Protein AF-A0A528B1M2-F1 (afdb_monomer_lite)

Radius of gyration: 30.3 Å; chains: 1; bounding box: 74×36×79 Å

Secondary structure (DSSP, 8-state):
--EEEEEEEEPPSSS----EEEEEEEE-HHHHHHHHHHHHHHHHHHHHHHHHHHHHHHHHHHHHHHHHHTTT--SSHHHHHHHHHHHHHHHHHHHHHHHHHHHHTS-PPP------HHHHHHHHHHHHHHH-TTS---------

Foldseek 3Di:
DDKDKDKDWDDDPPPDPDIDIDIDIDDCVVVVVVVVLLVVLVVLLVVLVVLLVVLVVQLVVLVCCCVVCLVVDPPPSVVSVVVSVVSNVVSVVVNVVSVVSSCSSDPPDDDDDDDDVLVVVVVVVVVVCVVCVPDDDDDDDDDD

Structure (mmCIF, N/CA/C/O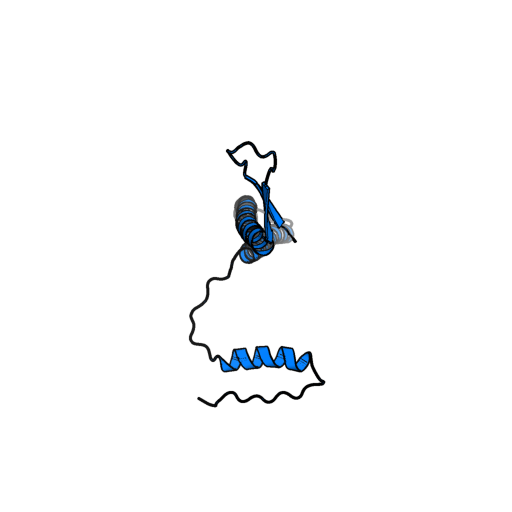 backbone):
data_AF-A0A528B1M2-F1
#
_entry.id   AF-A0A528B1M2-F1
#
loop_
_atom_site.group_PDB
_atom_site.id
_atom_site.type_symbol
_atom_site.label_atom_id
_atom_site.label_alt_id
_atom_site.label_comp_id
_atom_site.label_asym_id
_atom_site.label_entity_id
_atom_site.label_seq_id
_atom_site.pdbx_PDB_ins_code
_atom_site.Cartn_x
_atom_site.Cartn_y
_atom_site.Cartn_z
_atom_site.occupancy
_atom_site.B_iso_or_equiv
_atom_site.auth_seq_id
_atom_site.auth_comp_id
_atom_site.auth_asym_id
_atom_site.auth_atom_id
_atom_site.pdbx_PDB_model_num
ATOM 1 N N . ARG A 1 1 ? 14.952 9.665 -25.395 1.00 84.19 1 ARG A N 1
ATOM 2 C CA . ARG A 1 1 ? 15.654 8.500 -25.968 1.00 84.19 1 ARG A CA 1
ATOM 3 C C . ARG A 1 1 ? 17.057 8.483 -25.408 1.00 84.19 1 ARG A C 1
ATOM 5 O O . ARG A 1 1 ? 17.608 9.563 -25.212 1.00 84.19 1 ARG A O 1
ATOM 12 N N . THR A 1 2 ? 17.581 7.305 -25.114 1.00 90.25 2 THR A N 1
ATOM 13 C CA . THR A 1 2 ? 18.903 7.114 -24.526 1.00 90.25 2 THR A CA 1
ATOM 14 C C . THR A 1 2 ? 19.731 6.305 -25.504 1.00 90.25 2 THR A C 1
ATOM 16 O O . THR A 1 2 ? 19.351 5.187 -25.835 1.00 90.25 2 THR A O 1
ATOM 19 N N . PHE A 1 3 ? 20.843 6.872 -25.963 1.00 95.06 3 PHE A N 1
ATOM 20 C CA . PHE A 1 3 ? 21.745 6.212 -26.899 1.00 95.06 3 PHE A CA 1
ATOM 21 C C . PHE A 1 3 ? 23.052 5.866 -26.198 1.00 95.06 3 PHE A C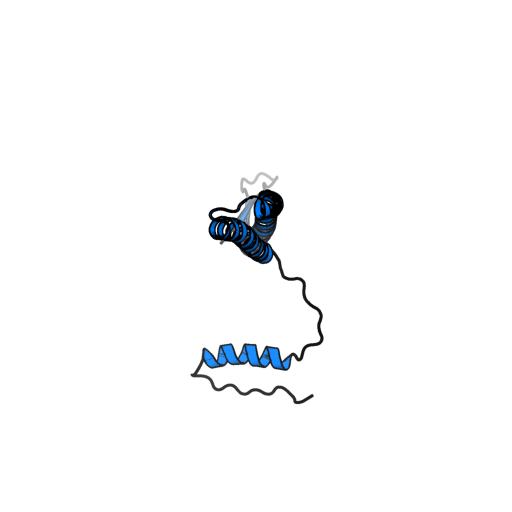 1
ATOM 23 O O . PHE A 1 3 ? 23.638 6.717 -25.527 1.00 95.06 3 PHE A O 1
ATOM 30 N N . ASN A 1 4 ? 23.498 4.627 -26.361 1.00 94.69 4 ASN A N 1
ATOM 31 C CA . ASN A 1 4 ? 24.851 4.221 -26.029 1.00 94.69 4 ASN A CA 1
ATOM 32 C C . ASN A 1 4 ? 25.719 4.419 -27.271 1.00 94.69 4 ASN A C 1
ATOM 34 O O . ASN A 1 4 ? 25.385 3.893 -28.329 1.00 94.69 4 ASN A O 1
ATOM 38 N N . VAL A 1 5 ? 26.800 5.189 -27.156 1.00 95.38 5 VAL A N 1
ATOM 39 C CA . VAL A 1 5 ? 27.708 5.466 -28.276 1.00 95.38 5 VAL A CA 1
ATOM 40 C C . VAL A 1 5 ? 29.092 4.960 -27.911 1.00 95.38 5 VAL A C 1
ATOM 42 O O . VAL A 1 5 ? 29.679 5.433 -26.937 1.00 95.38 5 VAL A O 1
ATOM 45 N N . GLN A 1 6 ? 29.617 4.014 -28.687 1.00 95.19 6 GLN A N 1
ATOM 46 C CA . GLN A 1 6 ? 30.998 3.552 -28.554 1.00 95.19 6 GLN A CA 1
ATOM 47 C C . GLN A 1 6 ? 31.782 3.924 -29.807 1.00 95.19 6 GLN A C 1
ATOM 49 O O . GLN A 1 6 ? 31.290 3.810 -30.927 1.00 95.19 6 GLN A O 1
ATOM 54 N N . ILE A 1 7 ? 33.008 4.399 -29.605 1.00 93.75 7 ILE A N 1
ATOM 55 C CA . ILE A 1 7 ? 33.922 4.773 -30.682 1.00 93.75 7 ILE A CA 1
ATOM 56 C C . ILE A 1 7 ? 35.166 3.908 -30.532 1.00 93.75 7 ILE A C 1
ATOM 58 O O . ILE A 1 7 ? 35.850 3.969 -29.510 1.00 93.75 7 ILE A O 1
ATOM 62 N N . THR A 1 8 ? 35.456 3.109 -31.548 1.00 92.81 8 THR A N 1
ATOM 63 C CA . THR A 1 8 ? 36.669 2.302 -31.644 1.00 92.81 8 THR A CA 1
ATOM 64 C C . THR A 1 8 ? 37.530 2.859 -32.765 1.00 92.81 8 THR A C 1
ATOM 66 O O . THR A 1 8 ? 37.040 3.130 -33.858 1.00 92.81 8 THR A O 1
ATOM 69 N N . VAL A 1 9 ? 38.814 3.060 -32.483 1.00 89.06 9 VAL A N 1
ATOM 70 C CA . VAL A 1 9 ? 39.784 3.524 -33.476 1.00 89.06 9 VAL A CA 1
ATOM 71 C C . VAL A 1 9 ? 40.584 2.321 -33.9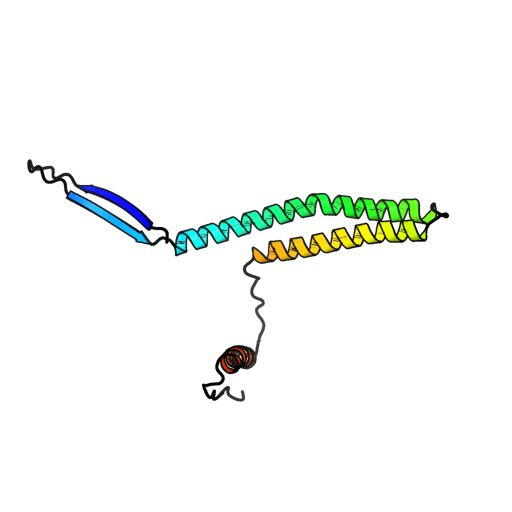42 1.00 89.06 9 VAL A C 1
ATOM 73 O O . VAL A 1 9 ? 41.189 1.635 -33.119 1.00 89.06 9 VAL A O 1
ATOM 76 N N . GLU A 1 10 ? 40.589 2.079 -35.244 1.00 80.62 10 GLU A N 1
ATOM 77 C CA . GLU A 1 10 ? 41.462 1.103 -35.879 1.00 80.62 10 GLU A CA 1
ATOM 78 C C . GLU A 1 10 ? 42.667 1.849 -36.461 1.00 80.62 10 GLU A C 1
ATOM 80 O O . GLU A 1 10 ? 42.522 2.777 -37.263 1.00 80.62 10 GLU A O 1
ATOM 85 N N . ALA A 1 11 ? 43.862 1.489 -35.991 1.00 68.75 11 ALA A N 1
ATOM 86 C CA . ALA A 1 11 ? 45.121 1.989 -36.525 1.00 68.75 11 ALA A CA 1
ATOM 87 C C . ALA A 1 11 ? 45.729 0.903 -37.418 1.00 68.75 11 ALA A C 1
ATOM 89 O O . ALA A 1 11 ? 45.999 -0.201 -36.950 1.00 68.75 11 ALA A O 1
ATOM 90 N N . SER A 1 12 ? 45.931 1.214 -38.695 1.00 65.19 12 SER A N 1
ATOM 91 C CA . SER A 1 12 ? 46.664 0.368 -39.635 1.00 65.19 12 SER A CA 1
ATOM 92 C C . SER A 1 12 ? 48.157 0.342 -39.282 1.00 65.19 12 SER A C 1
ATOM 94 O O . SER A 1 12 ? 48.765 1.393 -39.095 1.00 65.19 12 SER A O 1
ATOM 96 N N . ASP A 1 13 ? 48.747 -0.856 -39.208 1.00 63.88 13 ASP A N 1
ATOM 97 C CA . ASP A 1 13 ? 50.166 -1.077 -38.850 1.00 63.88 13 ASP A CA 1
ATOM 98 C C . ASP A 1 13 ? 51.140 -0.747 -40.003 1.00 63.88 13 ASP A C 1
ATOM 100 O O . ASP A 1 13 ? 52.356 -0.761 -39.840 1.00 63.88 13 ASP A O 1
ATOM 104 N N . ASP A 1 14 ? 50.611 -0.426 -41.187 1.00 60.28 14 ASP A N 1
ATOM 105 C CA . ASP A 1 14 ? 51.390 -0.316 -42.418 1.00 60.28 14 ASP A CA 1
ATOM 106 C C . ASP A 1 14 ? 51.388 1.120 -42.954 1.00 60.28 14 ASP A C 1
ATOM 108 O O . ASP A 1 14 ? 50.682 1.443 -43.903 1.00 60.28 14 ASP A O 1
ATOM 112 N N . GLY A 1 15 ? 52.133 2.009 -42.284 1.00 57.16 15 GLY A N 1
ATOM 113 C CA . GLY A 1 15 ? 52.669 3.278 -42.815 1.00 57.16 15 GLY A CA 1
ATOM 114 C C . GLY A 1 15 ? 51.707 4.335 -43.391 1.00 57.16 15 GLY A C 1
ATOM 115 O O . GLY A 1 15 ? 52.163 5.423 -43.740 1.00 57.16 15 GLY A O 1
ATOM 116 N N . ALA A 1 16 ? 50.410 4.060 -43.495 1.00 56.72 16 ALA A N 1
ATOM 117 C CA . ALA A 1 16 ? 49.392 4.952 -44.024 1.00 56.72 16 ALA A CA 1
ATOM 118 C C . ALA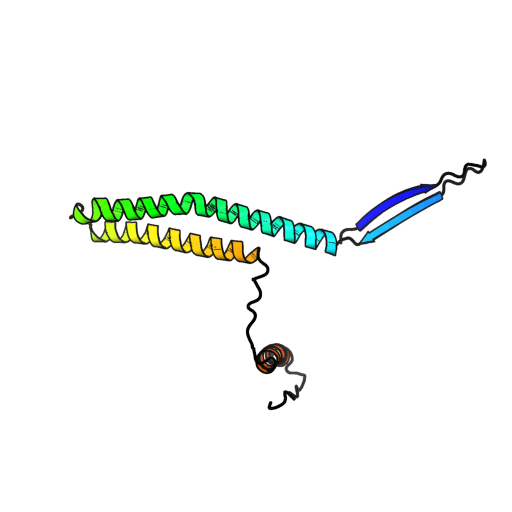 A 1 16 ? 48.686 5.672 -42.868 1.00 56.72 16 ALA A C 1
ATOM 120 O O . ALA A 1 16 ? 48.125 5.046 -41.970 1.00 56.72 16 ALA A O 1
ATOM 121 N N . GLU A 1 17 ? 48.703 7.005 -42.905 1.00 61.25 17 GLU A N 1
ATOM 122 C CA . GLU A 1 17 ? 48.143 7.916 -41.896 1.00 61.25 17 GLU A CA 1
ATOM 123 C C . GLU A 1 17 ? 46.597 7.915 -41.807 1.00 61.25 17 GLU A C 1
ATOM 125 O O . GLU A 1 17 ? 46.003 8.851 -41.268 1.00 61.25 17 GLU A O 1
ATOM 130 N N . GLU A 1 18 ? 45.903 6.892 -42.311 1.00 66.81 18 GLU A N 1
ATOM 131 C CA . GLU A 1 18 ? 44.439 6.834 -42.272 1.00 66.81 18 GLU A CA 1
ATOM 132 C C . GLU A 1 18 ? 43.942 6.137 -41.002 1.00 66.81 18 GLU A C 1
ATOM 134 O O . GLU A 1 18 ? 43.763 4.923 -40.932 1.00 66.81 18 GLU A O 1
ATOM 139 N N . LYS A 1 19 ? 43.678 6.940 -39.967 1.00 77.69 19 LYS A N 1
ATOM 140 C CA . LYS A 1 19 ? 42.943 6.484 -38.781 1.00 77.69 19 LYS A CA 1
ATOM 141 C C . LYS A 1 19 ? 41.494 6.210 -39.161 1.00 77.69 19 LYS A C 1
ATOM 143 O O . LYS A 1 19 ? 40.754 7.144 -39.476 1.00 77.69 19 LYS A O 1
ATOM 148 N N . SER A 1 20 ? 41.083 4.951 -39.068 1.00 82.50 20 SER A N 1
ATOM 149 C CA . SER A 1 20 ? 39.691 4.561 -39.267 1.00 82.50 20 SER A CA 1
ATOM 150 C C . SER A 1 20 ? 38.946 4.581 -37.934 1.00 82.50 20 SER A C 1
ATOM 152 O O . SER A 1 20 ? 39.448 4.115 -36.911 1.00 82.50 20 SER A O 1
ATOM 154 N N . TYR A 1 21 ? 37.743 5.151 -37.934 1.00 89.94 21 TYR A N 1
ATOM 155 C CA . TYR A 1 21 ? 36.878 5.220 -36.759 1.00 89.94 21 TYR A CA 1
ATOM 156 C C . TYR A 1 21 ? 35.638 4.377 -37.013 1.00 89.94 21 TYR A C 1
ATOM 158 O O . TYR A 1 21 ? 34.897 4.619 -37.964 1.00 89.94 21 TYR A O 1
ATOM 166 N N . VAL A 1 22 ? 35.385 3.424 -36.127 1.00 92.88 22 VAL A N 1
ATOM 167 C CA . VAL A 1 22 ? 34.128 2.689 -36.067 1.00 92.88 22 VAL A CA 1
ATOM 168 C C . VAL A 1 22 ? 33.305 3.294 -34.939 1.00 92.88 22 VAL A C 1
ATOM 170 O O . VAL A 1 22 ? 33.746 3.330 -33.791 1.00 92.88 22 VAL A O 1
ATOM 173 N N . VAL A 1 23 ? 32.115 3.793 -35.266 1.00 94.94 23 VAL A N 1
ATOM 174 C CA . VAL A 1 23 ? 31.163 4.336 -34.290 1.00 94.94 23 VAL A CA 1
ATOM 175 C C . VAL A 1 23 ? 29.940 3.432 -34.256 1.00 94.94 23 VAL A C 1
ATOM 177 O O . VAL A 1 23 ? 29.278 3.255 -35.277 1.00 94.94 23 VAL A O 1
ATOM 180 N N . THR A 1 24 ? 29.621 2.884 -33.088 1.00 95.56 24 THR A N 1
ATOM 181 C CA . THR A 1 24 ? 28.362 2.172 -32.844 1.00 95.56 24 THR A CA 1
ATOM 182 C C . THR A 1 24 ? 27.420 3.062 -32.038 1.00 95.56 24 THR A C 1
ATOM 184 O O . THR A 1 24 ? 27.849 3.799 -31.147 1.00 95.56 24 THR A O 1
ATOM 187 N N . VAL A 1 25 ? 26.130 3.035 -32.381 1.00 96.56 25 VAL A N 1
ATOM 188 C CA . VAL A 1 25 ? 25.075 3.813 -31.718 1.00 96.56 25 VAL A CA 1
ATOM 189 C C . VAL A 1 25 ? 23.891 2.891 -31.460 1.00 96.56 25 VAL A C 1
ATOM 191 O O . VAL A 1 25 ? 23.152 2.562 -32.385 1.00 96.56 25 VAL A O 1
ATOM 194 N N . ASP A 1 26 ? 23.692 2.510 -30.203 1.00 95.56 26 ASP A N 1
ATOM 195 C CA . ASP A 1 26 ? 22.594 1.637 -29.788 1.00 95.56 26 ASP A CA 1
ATOM 196 C C . ASP A 1 26 ? 21.513 2.450 -29.064 1.00 95.56 26 ASP A C 1
ATOM 198 O O . ASP A 1 26 ? 21.804 3.156 -28.095 1.00 95.56 26 ASP A O 1
ATOM 202 N N . ASP A 1 27 ? 20.249 2.352 -29.495 1.00 95.31 27 ASP A N 1
ATOM 203 C CA . ASP A 1 27 ? 19.109 2.906 -28.747 1.00 95.31 27 ASP A CA 1
ATOM 204 C C . ASP A 1 27 ? 18.789 1.980 -27.565 1.00 95.31 27 ASP A C 1
ATOM 206 O O . ASP A 1 27 ? 18.135 0.949 -27.705 1.00 95.31 27 ASP A O 1
ATOM 210 N N . ILE A 1 28 ? 19.270 2.353 -26.381 1.00 94.44 28 ILE A N 1
ATOM 211 C CA . ILE A 1 28 ? 19.074 1.608 -25.133 1.00 94.44 28 ILE A CA 1
ATOM 212 C C . ILE A 1 28 ? 17.901 2.158 -24.315 1.00 94.44 28 ILE A C 1
ATOM 214 O O . ILE A 1 28 ? 17.826 1.915 -23.110 1.00 94.44 28 ILE A O 1
ATOM 218 N N . THR A 1 29 ? 16.994 2.932 -24.927 1.00 91.44 29 THR A N 1
ATOM 219 C CA . THR A 1 29 ? 15.875 3.567 -24.210 1.00 91.44 29 THR A CA 1
ATOM 220 C C . THR A 1 29 ? 15.067 2.543 -23.413 1.00 91.44 29 THR A C 1
ATOM 222 O O . THR A 1 29 ? 14.861 2.745 -22.215 1.00 91.44 29 THR A O 1
ATOM 225 N N . ASP A 1 30 ? 14.681 1.431 -24.037 1.00 89.88 30 ASP A N 1
ATOM 226 C CA . ASP A 1 30 ? 13.860 0.397 -23.397 1.00 89.88 30 ASP A CA 1
ATOM 227 C C . ASP A 1 30 ? 14.631 -0.343 -22.300 1.00 89.88 30 ASP A C 1
ATOM 229 O O . ASP A 1 30 ? 14.089 -0.607 -21.228 1.00 89.88 30 ASP A O 1
ATOM 233 N N . LEU A 1 31 ? 15.925 -0.600 -22.520 1.00 87.62 31 LEU A N 1
ATOM 234 C CA . LEU A 1 31 ? 16.796 -1.234 -21.530 1.00 87.62 31 LEU A CA 1
ATOM 235 C C . LEU A 1 31 ? 16.936 -0.366 -20.272 1.00 87.62 31 LEU A C 1
ATOM 237 O O . LEU A 1 31 ? 16.777 -0.851 -19.152 1.00 87.62 31 LEU A O 1
ATOM 241 N N . VAL A 1 32 ? 17.183 0.935 -20.446 1.00 87.62 32 VAL A N 1
ATOM 242 C CA . VAL A 1 32 ? 17.314 1.889 -19.336 1.00 87.62 32 VAL A CA 1
ATOM 243 C C . VAL A 1 32 ? 15.982 2.082 -18.619 1.00 87.62 32 VAL A C 1
ATOM 245 O O . VAL A 1 32 ? 15.955 2.164 -17.389 1.00 87.62 32 VAL A O 1
ATOM 248 N N . GLN A 1 33 ? 14.868 2.129 -19.354 1.00 85.50 33 GLN A N 1
ATOM 249 C CA . GLN A 1 33 ? 13.535 2.182 -18.755 1.00 85.50 33 GLN A CA 1
ATOM 250 C C . GLN A 1 33 ? 13.233 0.921 -17.942 1.00 85.50 33 GLN A C 1
ATOM 252 O O . GLN A 1 33 ? 12.787 1.037 -16.802 1.00 85.50 33 GLN A O 1
ATOM 257 N N . ALA A 1 34 ? 13.530 -0.265 -18.475 1.00 81.19 34 ALA A N 1
ATOM 258 C CA . ALA A 1 34 ? 13.342 -1.530 -17.774 1.00 81.19 34 ALA A CA 1
ATOM 259 C C . ALA A 1 34 ? 14.193 -1.605 -16.495 1.00 81.19 34 ALA A C 1
ATOM 261 O O . ALA A 1 34 ? 13.675 -1.917 -15.421 1.00 81.19 34 ALA A O 1
ATOM 262 N N . GLN A 1 35 ? 15.476 -1.237 -16.575 1.00 84.31 35 GLN A N 1
ATOM 263 C CA . GLN A 1 35 ? 16.379 -1.212 -15.423 1.00 84.31 35 GLN A CA 1
ATOM 264 C C . GLN A 1 35 ? 15.910 -0.220 -14.353 1.00 84.31 35 GLN A C 1
ATOM 266 O O . GLN A 1 35 ? 15.899 -0.538 -13.162 1.00 84.31 35 GLN A O 1
ATOM 271 N N . ARG A 1 36 ? 15.484 0.977 -14.767 1.00 82.69 36 ARG A N 1
ATOM 272 C CA . ARG A 1 36 ? 14.955 1.997 -13.862 1.00 82.69 36 ARG A CA 1
ATOM 273 C C . ARG A 1 36 ? 13.683 1.504 -13.177 1.00 82.69 36 ARG A C 1
ATOM 275 O O . ARG A 1 36 ? 13.598 1.608 -11.960 1.00 82.69 36 ARG A O 1
ATOM 282 N N . SER A 1 37 ? 12.742 0.919 -13.911 1.00 79.44 37 SER A N 1
ATOM 283 C CA . SER A 1 37 ? 11.522 0.337 -13.338 1.00 79.44 37 SER A CA 1
ATOM 284 C C . SER A 1 37 ? 11.829 -0.764 -12.319 1.00 79.44 37 SER A C 1
ATOM 286 O O . SER A 1 37 ? 11.249 -0.768 -11.235 1.00 79.44 37 SER A O 1
ATOM 288 N N . SER A 1 38 ? 12.799 -1.641 -12.607 1.00 79.44 38 SER A N 1
ATOM 289 C CA . SER A 1 38 ? 13.241 -2.674 -11.660 1.00 79.44 38 SER A CA 1
ATOM 290 C C . SER A 1 38 ? 13.843 -2.071 -10.388 1.00 79.44 38 SER A C 1
ATOM 292 O O . SER A 1 38 ? 13.486 -2.473 -9.285 1.00 79.44 38 SER A O 1
ATOM 294 N N . ALA A 1 39 ? 14.723 -1.075 -10.521 1.00 83.38 39 ALA A N 1
ATOM 295 C CA . ALA A 1 39 ? 15.330 -0.411 -9.370 1.00 83.38 39 ALA A CA 1
ATOM 296 C C . ALA A 1 39 ? 14.289 0.350 -8.528 1.00 83.38 39 ALA A C 1
ATOM 298 O O . ALA A 1 39 ? 14.327 0.307 -7.299 1.00 83.38 39 ALA A O 1
ATOM 299 N N . TRP A 1 40 ? 13.322 1.009 -9.176 1.00 81.38 40 TRP A N 1
ATOM 300 C CA . TRP A 1 40 ? 12.213 1.686 -8.499 1.00 81.38 40 TRP A CA 1
ATOM 301 C C . TRP A 1 40 ? 11.339 0.717 -7.700 1.00 81.38 40 TRP A C 1
ATOM 303 O O . TRP A 1 40 ? 10.893 1.073 -6.609 1.00 81.38 40 TRP A O 1
ATOM 313 N N . ALA A 1 41 ? 11.141 -0.510 -8.187 1.00 81.75 41 ALA A N 1
ATOM 314 C CA . ALA A 1 41 ? 10.389 -1.527 -7.463 1.00 81.75 41 ALA A CA 1
ATOM 315 C C . ALA A 1 41 ? 11.066 -1.933 -6.140 1.00 81.75 41 ALA A C 1
ATOM 317 O O . ALA A 1 41 ? 10.409 -2.057 -5.102 1.00 81.75 41 ALA A O 1
ATOM 318 N N . ASP A 1 42 ? 12.389 -2.098 -6.149 1.00 84.06 42 ASP A N 1
ATOM 319 C CA . ASP A 1 42 ? 13.147 -2.432 -4.941 1.00 84.06 42 ASP A CA 1
ATOM 320 C C . ASP A 1 42 ? 13.177 -1.273 -3.941 1.00 84.06 42 ASP A C 1
ATOM 322 O O . ASP A 1 42 ? 12.995 -1.484 -2.738 1.00 84.06 42 ASP A O 1
ATOM 326 N N . VAL A 1 43 ? 13.330 -0.042 -4.437 1.00 86.94 43 VAL A N 1
ATOM 327 C CA . VAL A 1 43 ? 13.262 1.171 -3.611 1.00 86.94 43 VAL A CA 1
ATOM 328 C C . VAL A 1 43 ? 11.890 1.305 -2.952 1.00 86.94 43 VAL A C 1
ATOM 330 O O . VAL A 1 43 ? 11.818 1.497 -1.740 1.00 86.94 43 VAL A O 1
ATOM 333 N N . ALA A 1 44 ? 10.801 1.141 -3.705 1.00 87.06 44 ALA A N 1
ATOM 334 C CA . ALA A 1 44 ? 9.444 1.225 -3.170 1.00 87.06 44 ALA A CA 1
ATOM 335 C C . ALA A 1 44 ? 9.180 0.167 -2.086 1.00 87.06 44 ALA A C 1
ATOM 337 O O . ALA A 1 44 ? 8.629 0.489 -1.034 1.00 87.06 44 ALA A O 1
ATOM 338 N N . ARG A 1 45 ? 9.644 -1.075 -2.286 1.00 85.12 45 ARG A N 1
ATOM 339 C CA . ARG A 1 45 ? 9.536 -2.138 -1.273 1.00 85.12 45 ARG A CA 1
ATOM 340 C C . ARG A 1 45 ? 10.290 -1.777 0.002 1.00 85.12 45 ARG A C 1
ATOM 342 O O . ARG A 1 45 ? 9.768 -1.953 1.102 1.00 85.12 45 ARG A O 1
ATOM 349 N N . ARG A 1 46 ? 11.515 -1.268 -0.133 1.00 90.19 46 ARG A N 1
ATOM 350 C CA . ARG A 1 46 ? 12.330 -0.857 1.011 1.00 90.19 46 ARG A CA 1
ATOM 351 C C . ARG A 1 46 ? 11.672 0.284 1.782 1.00 90.19 46 ARG A C 1
ATOM 353 O O . ARG A 1 46 ? 11.551 0.179 2.997 1.00 90.19 46 ARG A O 1
ATOM 360 N N . ILE A 1 47 ? 11.187 1.310 1.084 1.00 89.69 47 ILE A N 1
ATOM 361 C CA . ILE A 1 47 ? 10.448 2.422 1.696 1.00 89.69 47 ILE A CA 1
ATOM 362 C C . ILE A 1 47 ? 9.204 1.899 2.421 1.00 89.69 47 ILE A C 1
ATOM 364 O O . ILE A 1 47 ? 8.958 2.281 3.561 1.00 89.69 47 ILE A O 1
ATOM 368 N N . ALA A 1 48 ? 8.452 0.975 1.819 1.00 91.31 48 ALA A N 1
ATOM 369 C CA . ALA A 1 48 ? 7.279 0.395 2.463 1.00 91.31 48 ALA A CA 1
ATOM 370 C C . ALA A 1 48 ? 7.626 -0.345 3.766 1.00 91.31 48 ALA A C 1
ATOM 372 O O . ALA A 1 48 ? 6.942 -0.182 4.776 1.00 91.31 48 ALA A O 1
ATOM 373 N N . HIS A 1 49 ? 8.716 -1.116 3.780 1.00 91.31 49 HIS A N 1
ATOM 374 C CA . HIS A 1 49 ? 9.220 -1.726 5.011 1.00 91.31 49 HIS A CA 1
ATOM 375 C C . HIS A 1 49 ? 9.654 -0.678 6.044 1.00 91.31 49 HIS A C 1
ATOM 377 O O . HIS A 1 49 ? 9.306 -0.797 7.218 1.00 91.31 49 HIS A O 1
ATOM 383 N N . GLU A 1 50 ? 10.364 0.366 5.622 1.00 94.75 50 GLU A N 1
ATOM 384 C CA . GLU A 1 50 ? 10.818 1.441 6.506 1.00 94.75 50 GLU A CA 1
ATOM 385 C C . GLU A 1 50 ? 9.656 2.249 7.101 1.00 94.75 50 GLU A C 1
ATOM 387 O O . GLU A 1 50 ? 9.779 2.697 8.236 1.00 94.75 50 GLU A O 1
ATOM 392 N N . ILE A 1 51 ? 8.515 2.368 6.407 1.00 93.31 51 ILE A N 1
ATOM 393 C CA . ILE A 1 51 ? 7.293 2.997 6.939 1.00 93.31 51 ILE A CA 1
ATOM 394 C C . ILE A 1 51 ? 6.524 2.051 7.872 1.00 93.31 51 ILE A C 1
ATOM 396 O O . ILE A 1 51 ? 6.028 2.484 8.908 1.00 93.31 51 ILE A O 1
ATOM 400 N N . LYS A 1 52 ? 6.443 0.749 7.575 1.00 92.81 52 LYS A N 1
ATOM 401 C CA . LYS A 1 52 ? 5.779 -0.222 8.470 1.00 92.81 52 LYS A CA 1
ATOM 402 C C . LYS A 1 52 ? 6.463 -0.345 9.834 1.00 92.81 52 LYS A C 1
ATOM 404 O O . LYS A 1 52 ? 5.792 -0.587 10.842 1.00 92.81 52 LYS A O 1
ATOM 409 N N . ASN A 1 53 ? 7.783 -0.164 9.868 1.00 93.50 53 ASN A N 1
ATOM 410 C CA . ASN A 1 53 ? 8.594 -0.274 11.079 1.00 93.50 53 ASN A CA 1
ATOM 411 C C . ASN A 1 53 ? 8.164 0.684 12.207 1.00 93.50 53 ASN A C 1
ATOM 413 O O . ASN A 1 53 ? 7.997 0.205 13.326 1.00 93.50 53 ASN A O 1
ATOM 417 N N . PRO A 1 54 ? 7.952 1.995 11.980 1.00 97.00 54 PRO A N 1
ATOM 418 C CA . PRO A 1 54 ? 7.401 2.888 12.994 1.00 97.00 54 PRO A CA 1
ATOM 419 C C . PRO A 1 54 ? 5.897 2.685 13.238 1.00 97.00 54 PRO A C 1
ATOM 421 O O . PRO A 1 54 ? 5.449 2.940 14.352 1.00 97.00 54 PRO A O 1
ATOM 424 N N . LEU A 1 55 ? 5.113 2.195 12.268 1.00 96.44 55 LEU A N 1
ATOM 425 C CA . LEU A 1 55 ? 3.662 2.012 12.441 1.00 96.44 55 LEU A CA 1
ATOM 426 C C . LEU A 1 55 ? 3.312 0.942 13.482 1.00 96.44 55 LEU A C 1
ATOM 428 O O . LEU A 1 55 ? 2.463 1.182 14.339 1.00 96.44 55 LEU A O 1
ATOM 432 N N . THR A 1 56 ? 3.992 -0.210 13.466 1.00 94.38 56 THR A N 1
ATOM 433 C CA . THR A 1 56 ? 3.659 -1.318 14.386 1.00 94.38 56 THR A CA 1
ATOM 434 C C . THR A 1 56 ? 3.811 -0.910 15.863 1.00 94.38 56 THR A C 1
ATOM 436 O O . THR A 1 56 ? 2.871 -1.098 16.637 1.00 94.38 56 THR A O 1
ATOM 439 N N . PRO A 1 57 ? 4.926 -0.289 16.300 1.00 97.62 57 PRO A N 1
ATOM 440 C CA . PRO A 1 57 ? 5.045 0.217 17.665 1.00 97.62 57 PRO A CA 1
ATOM 441 C C . PRO A 1 57 ? 4.035 1.316 18.016 1.00 97.62 57 PRO A C 1
ATOM 443 O O . PRO A 1 57 ? 3.609 1.374 19.170 1.00 97.62 57 PRO A O 1
ATOM 446 N N . ILE A 1 58 ? 3.639 2.177 17.068 1.00 97.94 58 ILE A N 1
ATOM 447 C CA . ILE A 1 58 ? 2.613 3.210 17.306 1.00 97.94 58 ILE A CA 1
ATOM 448 C C . ILE A 1 58 ? 1.261 2.546 17.584 1.00 97.94 58 ILE A C 1
ATOM 450 O O . ILE A 1 58 ? 0.628 2.867 18.593 1.00 97.94 58 ILE A O 1
ATOM 454 N N . GLN A 1 59 ? 0.860 1.576 16.757 1.00 97.56 59 GLN A N 1
ATOM 455 C CA . GLN A 1 59 ? -0.368 0.804 16.959 1.00 97.56 59 GLN A CA 1
ATOM 456 C C . GLN A 1 59 ? -0.362 0.092 18.313 1.00 97.56 59 GLN A C 1
ATOM 458 O O . GLN A 1 59 ? -1.263 0.294 19.125 1.00 97.56 59 GLN A O 1
ATOM 463 N N . LEU A 1 60 ? 0.700 -0.666 18.606 1.00 97.62 60 LEU A N 1
ATOM 464 C CA . LEU A 1 60 ? 0.838 -1.387 19.873 1.00 97.62 60 LEU A CA 1
ATOM 465 C C . LEU A 1 60 ? 0.818 -0.442 21.079 1.00 97.62 60 LEU A C 1
ATOM 467 O O . LEU A 1 60 ? 0.285 -0.788 22.133 1.00 97.62 60 LEU A O 1
ATOM 471 N N . SER A 1 61 ? 1.387 0.758 20.946 1.00 98.00 61 SER A N 1
ATOM 472 C CA . SER A 1 61 ? 1.354 1.772 22.002 1.00 98.00 61 SER A CA 1
ATOM 473 C C . SER A 1 61 ? -0.065 2.290 22.237 1.00 98.00 61 SER A C 1
ATOM 475 O O . SER A 1 61 ? -0.485 2.370 23.392 1.00 98.00 61 SER A O 1
ATOM 477 N N . ALA A 1 62 ? -0.823 2.575 21.174 1.00 97.31 62 ALA A N 1
ATOM 478 C CA . ALA A 1 62 ? -2.217 3.009 21.266 1.00 97.31 62 ALA A CA 1
ATOM 479 C C . ALA A 1 62 ? -3.122 1.919 21.868 1.00 97.31 62 ALA A C 1
ATOM 481 O O . ALA A 1 62 ? -3.851 2.179 22.828 1.00 97.31 62 ALA A O 1
ATOM 482 N N . GLU A 1 63 ? -3.001 0.676 21.396 1.00 97.44 63 GLU A N 1
ATOM 483 C CA . GLU A 1 63 ? -3.712 -0.484 21.948 1.00 97.44 63 GLU A CA 1
ATOM 484 C C . GLU A 1 63 ? -3.368 -0.710 23.425 1.00 97.44 63 GLU A C 1
ATOM 486 O O . GLU A 1 63 ? -4.246 -0.957 24.260 1.00 97.44 63 GLU A O 1
ATOM 491 N N . ARG A 1 64 ? -2.083 -0.584 23.783 1.00 97.25 64 ARG A N 1
ATOM 492 C CA . ARG A 1 64 ? -1.619 -0.717 25.167 1.00 97.25 64 ARG A CA 1
ATOM 493 C C . ARG A 1 64 ? -2.190 0.379 26.058 1.00 97.25 64 ARG A C 1
ATOM 495 O O . ARG A 1 64 ? -2.592 0.068 27.181 1.00 97.25 64 ARG A O 1
ATOM 502 N N . ILE A 1 65 ? -2.228 1.627 25.590 1.00 96.06 65 ILE A N 1
ATOM 503 C CA . ILE A 1 65 ? -2.839 2.748 26.316 1.00 96.06 65 ILE A CA 1
ATOM 504 C C . ILE A 1 65 ? -4.321 2.451 26.552 1.00 96.06 65 ILE A C 1
ATOM 506 O O . ILE A 1 65 ? -4.754 2.451 27.708 1.00 96.06 65 ILE A O 1
ATOM 510 N N . LYS A 1 66 ? -5.066 2.092 25.499 1.00 95.25 66 LYS A N 1
ATOM 511 C CA . LYS A 1 66 ? -6.494 1.756 25.585 1.00 95.25 66 LYS A CA 1
ATOM 512 C C . LYS A 1 66 ? -6.755 0.632 26.586 1.00 95.25 66 LYS A C 1
ATOM 514 O O . LYS A 1 66 ? -7.579 0.769 27.489 1.00 95.25 66 LYS A O 1
ATOM 519 N N . ARG A 1 67 ? -5.996 -0.465 26.500 1.00 95.25 67 ARG A N 1
ATOM 520 C CA . ARG A 1 67 ? -6.151 -1.627 27.390 1.00 95.25 67 ARG A CA 1
ATOM 521 C C . ARG A 1 67 ? -5.782 -1.324 28.843 1.00 95.25 67 ARG A C 1
ATOM 523 O O . ARG A 1 67 ? -6.452 -1.821 29.747 1.00 95.25 67 ARG A O 1
ATOM 530 N N . ARG A 1 68 ? -4.703 -0.568 29.081 1.00 95.12 68 ARG A N 1
ATOM 531 C CA . ARG A 1 68 ? -4.194 -0.290 30.435 1.00 95.12 68 ARG A CA 1
ATOM 532 C C . ARG A 1 68 ? -5.033 0.754 31.166 1.00 95.12 68 ARG A C 1
ATOM 534 O O . ARG A 1 68 ? -5.273 0.584 32.357 1.00 95.12 68 ARG A O 1
ATOM 541 N N . TYR A 1 69 ? -5.459 1.807 30.473 1.00 94.19 69 TYR A N 1
ATOM 542 C CA . TYR A 1 69 ? -6.100 2.968 31.095 1.00 94.19 69 TYR A CA 1
ATOM 543 C C . TYR A 1 69 ? -7.606 3.062 30.834 1.00 94.19 69 TYR A C 1
ATOM 545 O O . TYR A 1 69 ? -8.291 3.724 31.604 1.00 94.19 69 TYR A O 1
ATOM 553 N N . GLY A 1 70 ? -8.162 2.335 29.858 1.00 90.88 70 GLY A N 1
ATOM 554 C CA . GLY A 1 70 ? -9.589 2.427 29.513 1.00 90.88 70 GLY A CA 1
ATOM 555 C C . GLY A 1 70 ? -10.566 1.995 30.615 1.00 90.88 70 GLY A C 1
ATOM 556 O O . GLY A 1 70 ? -11.736 2.351 30.569 1.00 90.88 70 GLY A O 1
ATOM 557 N N . LYS A 1 71 ? -10.105 1.246 31.629 1.00 88.75 71 LYS A N 1
ATOM 558 C CA . LYS A 1 71 ? -10.903 0.922 32.832 1.00 88.75 71 LYS A CA 1
ATOM 559 C C . LYS A 1 71 ? -10.703 1.907 33.987 1.00 88.75 71 LYS A C 1
ATOM 561 O O . LYS A 1 71 ? -11.471 1.872 34.940 1.00 88.75 71 LYS A O 1
ATOM 566 N N . VAL A 1 72 ? -9.637 2.703 33.935 1.00 92.38 72 VAL A N 1
ATOM 567 C CA . VAL A 1 72 ? -9.227 3.632 35.000 1.00 92.38 72 VAL A CA 1
ATOM 568 C C . VAL A 1 72 ? -9.746 5.039 34.714 1.00 92.38 72 VAL A C 1
ATOM 570 O O . VAL A 1 72 ? -10.056 5.775 35.642 1.00 92.38 72 VAL A O 1
ATOM 573 N N . ILE A 1 73 ? -9.860 5.405 33.437 1.00 91.06 73 ILE A N 1
ATOM 574 C CA . ILE A 1 73 ? -10.393 6.694 33.003 1.00 91.06 73 ILE A CA 1
ATOM 575 C C . ILE A 1 73 ? -11.919 6.668 33.112 1.00 91.06 73 ILE A C 1
ATOM 577 O O . ILE A 1 73 ? -12.600 5.936 32.391 1.00 91.06 73 ILE A O 1
ATOM 581 N N . THR A 1 74 ? -12.438 7.454 34.051 1.00 89.19 74 THR A N 1
ATOM 582 C CA . THR A 1 74 ? -13.874 7.607 34.322 1.00 89.19 74 THR A CA 1
ATOM 583 C C . THR A 1 74 ? -14.422 8.943 33.829 1.00 89.19 74 THR A C 1
ATOM 585 O O . THR A 1 74 ? -15.571 8.995 33.401 1.00 89.19 74 THR A O 1
ATOM 588 N N . GLU A 1 75 ? -13.609 10.000 33.858 1.00 92.25 75 GLU A N 1
ATOM 589 C CA . GLU A 1 75 ? -13.911 11.294 33.234 1.00 92.25 75 GLU A CA 1
ATOM 590 C C . GLU A 1 75 ? -13.481 11.278 31.766 1.00 92.25 75 GLU A C 1
ATOM 592 O O . GLU A 1 75 ? -12.443 10.709 31.434 1.00 92.25 75 GLU A O 1
ATOM 597 N N . ASP A 1 76 ? -14.294 11.861 30.883 1.00 91.00 76 ASP A N 1
ATOM 598 C CA . ASP A 1 76 ? -14.027 11.976 29.440 1.00 91.00 76 ASP A CA 1
ATOM 599 C C . ASP A 1 76 ? -13.650 10.660 28.740 1.00 91.00 76 ASP A C 1
ATOM 601 O O . ASP A 1 76 ? -12.926 10.630 27.740 1.00 91.00 76 ASP A O 1
ATOM 605 N N . ARG A 1 77 ? -14.178 9.537 29.240 1.00 92.94 77 ARG A N 1
ATOM 606 C CA . ARG A 1 77 ? -13.898 8.205 28.695 1.00 92.94 77 ARG A CA 1
ATOM 607 C C . ARG A 1 77 ? -14.215 8.098 27.203 1.00 92.94 77 ARG A C 1
ATOM 609 O O . ARG A 1 77 ? -13.461 7.468 26.470 1.00 92.94 77 ARG A O 1
ATOM 616 N N . GLU A 1 78 ? -15.301 8.722 26.758 1.00 93.56 78 GLU A N 1
ATOM 617 C CA . GLU A 1 78 ? -15.686 8.735 25.345 1.00 93.56 78 GLU A CA 1
ATOM 618 C C . GLU A 1 78 ? -14.615 9.407 24.473 1.00 93.56 78 GLU A C 1
ATOM 620 O O . GLU A 1 78 ? -14.237 8.862 23.438 1.00 93.56 78 GLU A O 1
ATOM 625 N N . VAL A 1 79 ? -14.047 10.528 24.932 1.00 95.12 79 VAL A N 1
ATOM 626 C CA . VAL A 1 79 ? -12.955 11.229 24.240 1.00 95.12 79 VAL A CA 1
ATOM 627 C C . VAL A 1 79 ? -11.690 10.371 24.221 1.00 95.12 79 VAL A C 1
ATOM 629 O O . VAL A 1 79 ? -11.015 10.276 23.195 1.00 95.12 79 VAL A O 1
ATOM 632 N N . PHE A 1 80 ? -11.365 9.708 25.333 1.00 95.94 80 PHE A N 1
ATOM 633 C CA . PHE A 1 80 ? -10.229 8.787 25.404 1.00 95.94 80 PHE A CA 1
ATOM 634 C C . PHE A 1 80 ? -10.363 7.614 24.419 1.00 95.94 80 PHE A C 1
ATOM 636 O O . PHE A 1 80 ? -9.427 7.325 23.661 1.00 95.94 80 PHE A O 1
ATOM 643 N N . ASP A 1 81 ? -11.522 6.953 24.408 1.00 95.12 81 ASP A N 1
ATOM 644 C CA . ASP A 1 81 ? -11.803 5.838 23.504 1.00 95.12 81 ASP A CA 1
ATOM 645 C C . ASP A 1 81 ? -11.764 6.322 22.043 1.00 95.12 81 ASP A C 1
ATOM 647 O O . ASP A 1 81 ? -11.065 5.730 21.221 1.00 95.12 81 ASP A O 1
ATOM 651 N N . GLN A 1 82 ? -12.379 7.470 21.732 1.00 96.75 82 GLN A N 1
ATOM 652 C CA . GLN A 1 82 ? -12.359 8.061 20.392 1.00 96.75 82 GLN A CA 1
ATOM 653 C C . GLN A 1 82 ? -10.938 8.390 19.906 1.00 96.75 82 GLN A C 1
ATOM 655 O O . GLN A 1 82 ? -10.596 8.101 18.755 1.00 96.75 82 GLN A O 1
ATOM 660 N N . CYS A 1 83 ? -10.097 8.979 20.760 1.00 96.38 83 CYS A N 1
ATOM 661 C CA . CYS A 1 83 ? -8.712 9.311 20.427 1.00 96.38 83 CYS A CA 1
ATOM 662 C C . CYS A 1 83 ? -7.875 8.053 20.171 1.00 96.38 83 CYS A C 1
ATOM 664 O O . CYS A 1 83 ? -7.197 7.965 19.146 1.00 96.38 83 CYS A O 1
ATOM 666 N N . THR A 1 84 ? -7.938 7.064 21.069 1.00 96.56 84 THR A N 1
ATOM 667 C CA . THR A 1 84 ? -7.176 5.814 20.909 1.00 96.56 84 THR A CA 1
ATOM 668 C C . THR A 1 84 ? -7.627 5.027 19.678 1.00 96.56 84 THR A C 1
ATOM 670 O O . THR A 1 84 ? -6.777 4.582 18.907 1.00 96.56 84 THR A O 1
ATOM 673 N N . ASP A 1 85 ? -8.933 4.948 19.416 1.00 97.38 85 ASP A N 1
ATOM 674 C CA . ASP A 1 85 ? -9.476 4.288 18.222 1.00 97.38 85 ASP A CA 1
ATOM 675 C C . ASP A 1 85 ? -9.153 5.025 16.926 1.00 97.38 85 ASP A C 1
ATOM 677 O O . ASP A 1 85 ? -8.970 4.401 15.881 1.00 97.38 85 ASP A O 1
ATOM 681 N N . THR A 1 86 ? -9.052 6.353 16.973 1.00 98.06 86 THR A N 1
ATOM 682 C CA . THR A 1 86 ? -8.629 7.141 15.812 1.00 98.06 86 THR A CA 1
ATOM 683 C C . THR A 1 86 ? -7.165 6.899 15.475 1.00 98.06 86 THR A C 1
ATOM 685 O O . THR A 1 86 ? -6.848 6.747 14.298 1.00 98.06 86 THR A O 1
ATOM 688 N N . ILE A 1 87 ? -6.286 6.801 16.478 1.00 97.69 87 ILE A N 1
ATOM 689 C CA . ILE A 1 87 ? -4.873 6.469 16.252 1.00 97.69 87 ILE A CA 1
ATOM 690 C C . ILE A 1 87 ? -4.746 5.069 15.644 1.00 97.69 87 ILE A C 1
ATOM 692 O O . ILE A 1 87 ? -4.036 4.914 14.654 1.00 97.69 87 ILE A O 1
ATOM 696 N N . ILE A 1 88 ? -5.450 4.072 16.195 1.00 97.56 88 ILE A N 1
ATOM 697 C CA . ILE A 1 88 ? -5.412 2.692 15.685 1.00 97.56 88 ILE A CA 1
ATOM 698 C C . ILE A 1 88 ? -5.871 2.654 14.222 1.00 97.56 88 ILE A C 1
ATOM 700 O O . ILE A 1 88 ? -5.107 2.207 13.368 1.00 97.56 88 ILE A O 1
ATOM 704 N N . ARG A 1 89 ? -7.050 3.215 13.908 1.00 97.81 89 ARG A N 1
ATOM 705 C CA . ARG A 1 89 ? -7.552 3.269 12.523 1.00 97.81 89 ARG A CA 1
ATOM 706 C C . ARG A 1 89 ? -6.595 3.976 11.575 1.00 97.81 89 ARG A C 1
ATOM 708 O O . ARG A 1 89 ? -6.350 3.469 10.491 1.00 97.81 89 ARG A O 1
ATOM 715 N N . GLN A 1 90 ? -6.045 5.127 11.962 1.00 97.75 90 GLN A N 1
ATOM 716 C CA . GLN A 1 90 ? -5.154 5.866 11.067 1.00 97.75 90 GLN A CA 1
ATOM 717 C C . GLN A 1 90 ? -3.857 5.114 10.783 1.00 97.75 90 GLN A C 1
ATOM 719 O O . GLN A 1 90 ? -3.370 5.119 9.656 1.00 97.75 90 GLN A O 1
ATOM 724 N N . VAL A 1 91 ? -3.301 4.429 11.780 1.00 97.56 91 VAL A N 1
ATOM 725 C CA . VAL A 1 91 ? -2.119 3.591 11.568 1.00 97.56 91 VAL A CA 1
ATOM 726 C C . VAL A 1 91 ? -2.433 2.417 10.637 1.00 97.56 91 VAL A C 1
ATOM 728 O O . VAL A 1 91 ? -1.636 2.131 9.743 1.00 97.56 91 VAL A O 1
ATOM 731 N N . GLU A 1 92 ? -3.598 1.783 10.787 1.00 95.50 92 GLU A N 1
ATOM 732 C CA . GLU A 1 92 ? -4.068 0.728 9.879 1.00 95.50 92 GLU A CA 1
ATOM 733 C C . GLU A 1 92 ? -4.295 1.247 8.449 1.00 95.50 92 GLU A C 1
ATOM 735 O O . GLU A 1 92 ? -3.883 0.599 7.486 1.00 95.50 92 GLU A O 1
ATOM 740 N N . ASP A 1 93 ? -4.895 2.429 8.295 1.00 95.88 93 ASP A N 1
ATOM 741 C CA . ASP A 1 93 ? -5.129 3.083 7.002 1.00 95.88 93 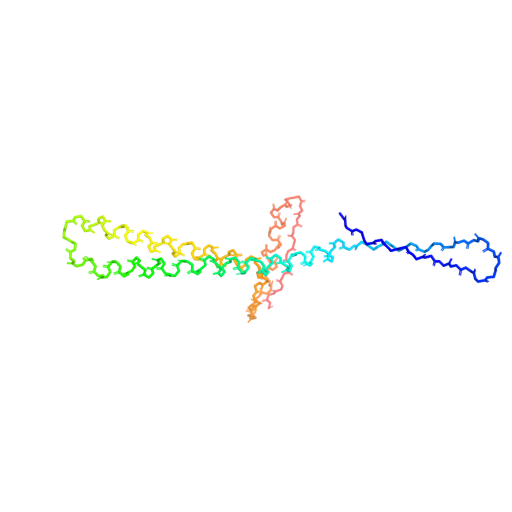ASP A CA 1
ATOM 742 C C . ASP A 1 93 ? -3.812 3.380 6.276 1.00 95.88 93 ASP A C 1
ATOM 744 O O . ASP A 1 93 ? -3.662 3.046 5.097 1.00 95.88 93 ASP A O 1
ATOM 748 N N . ILE A 1 94 ? -2.823 3.935 6.985 1.00 95.00 94 ILE A N 1
ATOM 749 C CA . ILE A 1 94 ? -1.482 4.161 6.429 1.00 95.00 94 ILE A CA 1
ATOM 750 C C . ILE A 1 94 ? -0.827 2.820 6.086 1.00 95.00 94 ILE A C 1
ATOM 752 O O . ILE A 1 94 ? -0.217 2.700 5.026 1.00 95.00 94 ILE A O 1
ATOM 756 N N . GLY A 1 95 ? -0.979 1.796 6.931 1.00 93.38 95 GLY A N 1
ATOM 757 C CA . GLY A 1 95 ? -0.486 0.447 6.655 1.00 93.38 95 GLY A CA 1
ATOM 758 C C . GLY A 1 95 ? -1.001 -0.098 5.320 1.00 93.38 95 GLY A C 1
ATOM 759 O O . GLY A 1 95 ? -0.199 -0.519 4.485 1.00 93.38 95 GLY A O 1
ATOM 760 N N . ARG A 1 96 ? -2.315 0.008 5.077 1.00 90.75 96 ARG A N 1
ATOM 761 C CA . ARG A 1 96 ? -2.956 -0.400 3.814 1.00 90.75 96 ARG A CA 1
ATOM 762 C C . ARG A 1 96 ? -2.453 0.399 2.614 1.00 90.75 96 ARG A C 1
ATOM 764 O O . ARG A 1 96 ? -2.086 -0.190 1.603 1.00 90.75 96 ARG A O 1
ATOM 771 N N . MET A 1 97 ? -2.362 1.722 2.736 1.00 89.94 97 MET A N 1
ATOM 772 C CA . MET A 1 97 ? -1.850 2.578 1.661 1.00 89.94 97 MET A CA 1
ATOM 773 C C . MET A 1 97 ? -0.389 2.252 1.316 1.00 89.94 97 MET A C 1
ATOM 775 O O . MET A 1 97 ? 0.000 2.238 0.150 1.00 89.94 97 MET A O 1
ATOM 779 N N . VAL A 1 98 ? 0.430 1.951 2.325 1.00 90.25 98 VAL A N 1
ATOM 780 C CA . VAL A 1 98 ? 1.828 1.539 2.151 1.00 90.25 98 VAL A CA 1
ATOM 781 C C . VAL A 1 98 ? 1.925 0.152 1.507 1.00 90.25 98 VAL A C 1
ATOM 783 O O . VAL A 1 98 ? 2.817 -0.082 0.688 1.00 90.25 98 VAL A O 1
ATOM 786 N N . ASP A 1 99 ? 1.008 -0.760 1.835 1.00 85.81 99 ASP A N 1
ATOM 787 C CA . ASP A 1 99 ? 0.883 -2.063 1.177 1.00 85.81 99 ASP A CA 1
ATOM 788 C C . ASP A 1 99 ? 0.523 -1.929 -0.306 1.00 85.81 99 ASP A C 1
ATOM 790 O O . ASP A 1 99 ? 1.174 -2.545 -1.153 1.00 85.81 99 ASP A O 1
ATOM 794 N N . GLU A 1 100 ? -0.448 -1.080 -0.636 1.00 83.31 100 GLU A N 1
ATOM 795 C CA . GLU A 1 100 ? -0.843 -0.774 -2.015 1.00 83.31 100 GLU A CA 1
ATOM 796 C C . GLU A 1 100 ? 0.283 -0.074 -2.791 1.00 83.31 100 GLU A C 1
ATOM 798 O O . GLU A 1 100 ? 0.580 -0.437 -3.931 1.00 83.31 100 GLU A O 1
ATOM 803 N N . PHE A 1 101 ? 0.998 0.858 -2.157 1.00 79.88 101 PHE A N 1
ATOM 804 C CA . PHE A 1 101 ? 2.178 1.498 -2.740 1.00 79.88 101 PHE A CA 1
ATOM 805 C C . PHE A 1 101 ? 3.292 0.480 -3.031 1.00 79.88 101 PHE A C 1
ATOM 807 O O . PHE A 1 101 ? 3.898 0.497 -4.104 1.00 79.88 101 PHE A O 1
ATOM 814 N N . SER A 1 102 ? 3.524 -0.473 -2.121 1.00 75.56 102 SER A N 1
ATOM 815 C CA . SER A 1 102 ? 4.445 -1.587 -2.372 1.00 75.56 102 SER A CA 1
ATOM 816 C C . SER A 1 102 ? 3.927 -2.560 -3.437 1.00 75.56 102 SER A C 1
ATOM 818 O O . SER A 1 102 ? 4.735 -3.276 -4.034 1.00 75.56 102 SER A O 1
ATOM 820 N N . ALA A 1 103 ? 2.614 -2.630 -3.669 1.00 68.62 103 ALA A N 1
ATOM 821 C CA . ALA A 1 103 ? 2.020 -3.444 -4.724 1.00 68.62 103 ALA A CA 1
ATOM 822 C C . ALA A 1 103 ? 2.207 -2.816 -6.114 1.00 68.62 103 ALA A C 1
ATOM 824 O O . ALA A 1 103 ? 2.344 -3.557 -7.081 1.00 68.62 103 ALA A O 1
ATOM 825 N N . PHE A 1 104 ? 2.349 -1.488 -6.218 1.00 62.62 104 PHE A N 1
ATOM 826 C CA . PHE A 1 104 ? 2.744 -0.811 -7.466 1.00 62.62 104 PHE A CA 1
ATOM 827 C C . PHE A 1 104 ? 4.159 -1.208 -7.935 1.00 62.62 104 PHE A C 1
ATOM 829 O O . PHE A 1 104 ? 4.488 -1.138 -9.115 1.00 62.62 104 PHE A O 1
ATOM 836 N N . ALA A 1 105 ? 4.989 -1.697 -7.009 1.00 57.78 105 ALA A N 1
ATOM 837 C CA . ALA A 1 105 ? 6.298 -2.291 -7.276 1.00 57.78 105 ALA A CA 1
ATOM 838 C C . ALA A 1 105 ? 6.255 -3.799 -7.592 1.00 57.78 105 ALA A C 1
ATOM 840 O O . ALA A 1 105 ? 7.302 -4.438 -7.730 1.00 57.78 105 ALA A O 1
ATOM 841 N N . ARG A 1 106 ? 5.067 -4.407 -7.672 1.00 58.25 106 ARG A N 1
ATOM 842 C CA . ARG A 1 106 ? 4.897 -5.807 -8.065 1.00 58.25 106 ARG A CA 1
ATOM 843 C C . ARG A 1 106 ? 4.280 -5.899 -9.453 1.00 58.25 106 ARG A C 1
ATOM 845 O O . ARG A 1 106 ? 3.239 -5.319 -9.724 1.00 58.25 106 ARG A O 1
ATOM 852 N N . MET A 1 107 ? 4.841 -6.784 -10.271 1.00 53.59 107 MET A N 1
ATOM 853 C CA . MET A 1 107 ? 4.010 -7.557 -11.188 1.00 53.59 107 MET A CA 1
ATOM 854 C C . MET A 1 107 ? 3.176 -8.497 -10.290 1.00 53.59 107 MET A C 1
ATOM 856 O O . MET A 1 107 ? 3.781 -9.276 -9.539 1.00 53.59 107 MET A O 1
ATOM 860 N N . PRO A 1 108 ? 1.834 -8.369 -10.223 1.00 55.25 108 PRO A N 1
ATOM 861 C CA . PRO A 1 108 ? 1.018 -9.215 -9.356 1.00 55.25 108 PRO A CA 1
ATOM 862 C C . PRO A 1 108 ? 1.279 -10.684 -9.691 1.00 55.25 108 PRO A C 1
ATOM 864 O O . PRO A 1 108 ? 1.484 -11.034 -10.854 1.00 55.25 108 PRO A O 1
ATOM 867 N N . LYS A 1 109 ? 1.323 -11.553 -8.672 1.00 55.91 109 LYS A N 1
ATOM 868 C CA . LYS A 1 109 ? 1.479 -12.987 -8.934 1.00 55.91 109 LYS A CA 1
ATOM 869 C C . LYS A 1 109 ? 0.277 -13.436 -9.772 1.00 55.91 109 LYS A C 1
ATOM 871 O O . LYS A 1 109 ? -0.845 -13.176 -9.343 1.00 55.91 109 LYS A O 1
ATOM 876 N N . PRO A 1 110 ? 0.487 -14.082 -10.931 1.00 69.31 110 PRO A N 1
ATOM 877 C CA . PRO A 1 110 ? -0.623 -14.566 -11.730 1.00 69.31 110 PRO A CA 1
ATOM 878 C C . PRO A 1 110 ? -1.397 -15.604 -10.917 1.00 69.31 110 PRO A C 1
ATOM 880 O O . PRO A 1 110 ? -0.833 -16.599 -10.458 1.00 69.31 110 PRO A O 1
ATOM 883 N N . GLU A 1 111 ? -2.687 -15.356 -10.716 1.00 82.06 111 GLU A N 1
ATOM 884 C CA . GLU A 1 111 ? -3.596 -16.360 -10.179 1.00 82.06 111 GLU A CA 1
ATOM 885 C C . GLU A 1 111 ? -4.020 -17.282 -11.319 1.00 82.06 111 GLU A C 1
ATOM 887 O O . GLU A 1 111 ? -4.799 -16.903 -12.194 1.00 82.06 111 GLU A O 1
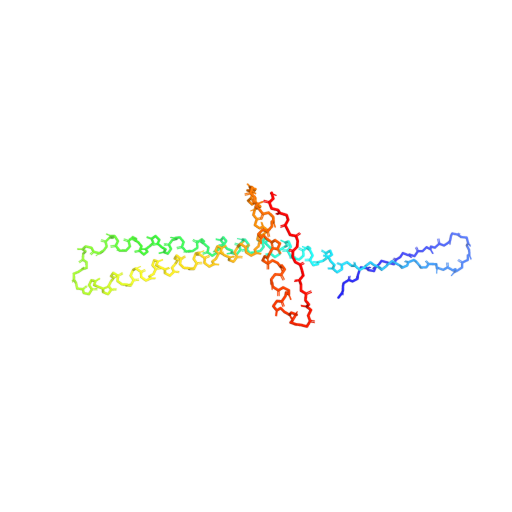ATOM 892 N N . MET A 1 112 ? -3.482 -18.502 -11.319 1.00 84.06 112 MET A N 1
ATOM 893 C CA . MET A 1 112 ? -3.862 -19.531 -12.283 1.00 84.06 112 MET A CA 1
ATOM 894 C C . MET A 1 112 ? -5.251 -20.053 -11.919 1.00 84.06 112 MET A C 1
ATOM 896 O O . MET A 1 112 ? -5.401 -20.873 -11.014 1.00 84.06 112 MET A O 1
ATOM 900 N N . LYS A 1 113 ? -6.269 -19.569 -12.626 1.00 89.06 113 LYS A N 1
ATOM 901 C CA . LYS A 1 113 ? -7.652 -20.039 -12.515 1.00 89.06 113 LYS A CA 1
ATOM 902 C C . LYS A 1 113 ? -8.203 -20.365 -13.896 1.00 89.06 113 LYS A C 1
ATOM 904 O O . LYS A 1 113 ? -7.872 -19.693 -14.870 1.00 89.06 113 LYS A O 1
ATOM 909 N N . ALA A 1 114 ? -9.044 -21.395 -13.970 1.00 88.25 114 ALA A N 1
ATOM 910 C CA . ALA A 1 114 ? -9.853 -21.626 -15.158 1.00 88.25 114 ALA A CA 1
ATOM 911 C C . ALA A 1 114 ? -10.813 -20.441 -15.298 1.00 88.25 114 ALA A C 1
ATOM 913 O O . ALA A 1 114 ? -11.585 -20.158 -14.382 1.00 88.25 114 ALA A O 1
ATOM 914 N N . LEU A 1 115 ? -10.708 -19.721 -16.408 1.00 87.38 115 LEU A N 1
ATOM 915 C CA . LEU A 1 115 ? -11.527 -18.554 -16.687 1.00 87.38 115 LEU A CA 1
ATOM 916 C C . LEU A 1 115 ? -12.063 -18.659 -18.105 1.00 87.38 115 LEU A C 1
ATOM 918 O O . LEU A 1 115 ? -11.372 -19.143 -19.005 1.00 87.38 115 LEU A O 1
ATOM 922 N N . ASP A 1 116 ? -13.292 -18.202 -18.294 1.00 88.62 116 ASP A N 1
ATOM 923 C CA . ASP A 1 116 ? -13.867 -18.103 -19.620 1.00 88.62 116 ASP A CA 1
ATOM 924 C C . ASP A 1 116 ? -13.258 -16.900 -20.353 1.00 88.62 116 ASP A C 1
ATOM 926 O O . ASP A 1 116 ? -13.611 -15.747 -20.109 1.00 88.62 116 ASP A O 1
ATOM 930 N N . LEU A 1 117 ? -12.341 -17.175 -21.282 1.00 88.00 117 LEU A N 1
ATOM 931 C CA . LEU A 1 117 ? -11.687 -16.160 -22.116 1.00 88.00 117 LEU A CA 1
ATOM 932 C C . LEU A 1 117 ? -12.683 -15.257 -22.857 1.00 88.00 117 LEU A C 1
ATOM 934 O O . LEU A 1 117 ? -12.357 -14.108 -23.161 1.00 88.00 117 LEU A O 1
ATOM 938 N N . ARG A 1 118 ? -13.898 -15.740 -23.138 1.00 89.81 118 ARG A N 1
ATOM 939 C CA . ARG A 1 118 ? -14.934 -14.962 -23.830 1.00 89.81 118 ARG A CA 1
ATOM 940 C C . ARG A 1 118 ? -15.378 -13.765 -23.002 1.00 89.81 118 ARG A C 1
ATOM 942 O O . ARG A 1 118 ? -15.703 -12.729 -23.575 1.00 89.81 118 ARG A O 1
ATOM 949 N N . GLU A 1 119 ? -15.384 -13.883 -21.677 1.00 87.94 119 GLU A N 1
ATOM 950 C CA . GLU A 1 119 ? -15.747 -12.786 -20.780 1.00 87.94 119 GLU A CA 1
ATOM 951 C C . GLU A 1 119 ? -14.723 -11.650 -20.877 1.00 87.94 119 GLU A C 1
ATOM 953 O O . GLU A 1 119 ? -15.086 -10.519 -21.202 1.00 87.94 119 GLU A O 1
ATOM 958 N N . SER A 1 120 ? -13.432 -11.972 -20.763 1.00 88.88 120 SER A N 1
ATOM 959 C CA . SER A 1 120 ? -12.352 -10.991 -20.923 1.00 88.88 120 SER A CA 1
ATOM 960 C C . SER A 1 120 ? -12.337 -10.348 -22.317 1.00 88.88 120 SER A C 1
ATOM 962 O O . SER A 1 120 ? -12.108 -9.146 -22.445 1.00 88.88 120 SER A O 1
ATOM 964 N N . LEU A 1 121 ? -12.625 -11.117 -23.375 1.00 90.31 121 LEU A N 1
ATOM 965 C CA . LEU A 1 121 ? -12.736 -10.589 -24.741 1.00 90.31 121 LEU A CA 1
ATOM 966 C C . LEU A 1 121 ? -13.935 -9.643 -24.907 1.00 90.31 121 LEU A C 1
ATOM 968 O O . LEU A 1 121 ? -13.830 -8.638 -25.617 1.00 90.31 121 LEU A O 1
ATOM 972 N N . ARG A 1 122 ? -15.070 -9.918 -24.251 1.00 89.19 122 ARG A N 1
ATOM 973 C CA . ARG A 1 122 ? -16.236 -9.018 -24.248 1.00 89.19 122 ARG A CA 1
ATOM 974 C C . ARG A 1 122 ? -15.939 -7.709 -23.527 1.00 89.19 122 ARG A C 1
ATOM 976 O O . ARG A 1 122 ? -16.301 -6.661 -24.050 1.00 89.19 122 ARG A O 1
ATOM 983 N N . GLU A 1 123 ? -15.283 -7.758 -22.372 1.00 88.94 123 GLU A N 1
ATOM 984 C CA . GLU A 1 123 ? -14.899 -6.550 -21.629 1.00 88.94 123 GLU A CA 1
ATOM 985 C C . GLU A 1 123 ? -13.918 -5.687 -22.430 1.00 88.94 123 GLU A C 1
ATOM 987 O O . GLU A 1 123 ? -14.139 -4.489 -22.609 1.00 88.94 123 GLU A O 1
ATOM 992 N N . ALA A 1 124 ? -12.873 -6.306 -22.987 1.00 88.94 124 ALA A N 1
ATOM 993 C CA . ALA A 1 124 ? -11.874 -5.604 -23.784 1.00 88.94 124 ALA A CA 1
ATOM 994 C C . ALA A 1 124 ? -12.477 -4.980 -25.055 1.00 88.94 124 ALA A C 1
ATOM 996 O O . ALA A 1 124 ? -12.207 -3.819 -25.363 1.00 88.94 124 ALA A O 1
ATOM 997 N N . SER A 1 125 ? -13.321 -5.726 -25.779 1.00 89.69 125 SER A N 1
ATOM 998 C CA . SER A 1 125 ? -13.990 -5.213 -26.985 1.00 89.69 125 SER A CA 1
ATOM 999 C C . SER A 1 125 ? -14.995 -4.105 -26.675 1.00 89.69 125 SER A C 1
ATOM 1001 O O . SER A 1 125 ? -15.070 -3.134 -27.425 1.00 89.69 125 SER A O 1
ATOM 1003 N N . PHE A 1 126 ? -15.707 -4.189 -25.547 1.00 89.12 126 PHE A N 1
ATOM 1004 C CA . PHE A 1 126 ? -16.655 -3.160 -25.123 1.00 89.12 126 PHE A CA 1
ATOM 1005 C C . PHE A 1 126 ? -15.989 -1.803 -24.888 1.00 89.12 126 PHE A C 1
ATOM 1007 O O . PHE A 1 126 ? -16.510 -0.788 -25.342 1.00 89.12 126 PHE A O 1
ATOM 1014 N N . LEU A 1 127 ? -14.822 -1.768 -24.238 1.00 88.94 127 LEU A N 1
ATOM 1015 C CA . LEU A 1 127 ? -14.092 -0.514 -24.018 1.00 88.94 127 LEU A CA 1
ATOM 1016 C C . LEU A 1 127 ? -13.737 0.180 -25.341 1.00 88.94 127 LEU A C 1
ATOM 1018 O O . LEU A 1 127 ? -13.863 1.400 -25.459 1.00 88.94 127 LEU A O 1
ATOM 1022 N N . VAL A 1 128 ? -13.327 -0.597 -26.346 1.00 87.56 128 VAL A N 1
ATOM 1023 C CA . VAL A 1 128 ? -12.981 -0.069 -27.670 1.00 87.56 128 VAL A CA 1
ATOM 1024 C C . VAL A 1 128 ? -14.229 0.412 -28.412 1.00 87.56 128 VAL A C 1
ATOM 1026 O O . VAL A 1 128 ? -14.200 1.500 -28.981 1.00 87.56 128 VAL A O 1
ATOM 1029 N N . GLU A 1 129 ? -15.325 -0.341 -28.354 1.00 88.19 129 GLU A N 1
ATOM 1030 C CA . GLU A 1 129 ? -16.603 0.011 -28.984 1.00 88.19 129 GLU A CA 1
ATOM 1031 C C . GLU A 1 129 ? -17.202 1.298 -28.403 1.00 88.19 129 GLU A C 1
ATOM 1033 O O . GLU A 1 129 ? -17.608 2.187 -29.147 1.00 88.19 129 GLU A O 1
ATOM 1038 N N . VAL A 1 130 ? -17.148 1.467 -27.079 1.00 87.44 130 VAL A N 1
ATOM 1039 C CA . VAL A 1 130 ? -17.554 2.718 -26.419 1.00 87.44 130 VAL A CA 1
ATOM 1040 C C . VAL A 1 130 ? -16.666 3.892 -26.843 1.00 87.44 130 VAL A C 1
ATOM 1042 O O . VAL A 1 130 ? -17.154 5.010 -26.993 1.00 87.44 130 VAL A O 1
ATOM 1045 N N . SER A 1 131 ? -15.367 3.656 -27.057 1.00 89.94 131 SER A N 1
ATOM 1046 C CA . SER A 1 131 ? -14.431 4.703 -27.492 1.00 89.94 131 SER A CA 1
ATOM 1047 C C . SER A 1 131 ? -14.560 5.085 -28.974 1.00 89.94 131 SER A C 1
ATOM 1049 O O . SER A 1 131 ? -14.077 6.148 -29.366 1.00 89.94 131 SER A O 1
ATOM 1051 N N . ARG A 1 132 ? -15.182 4.230 -29.798 1.00 87.75 132 ARG A N 1
ATOM 1052 C CA . ARG A 1 132 ? -15.285 4.376 -31.259 1.00 87.75 132 ARG A CA 1
ATOM 1053 C C . ARG A 1 132 ? -16.703 4.104 -31.743 1.00 87.75 132 ARG A C 1
ATOM 1055 O O . ARG A 1 132 ? -16.998 3.056 -32.311 1.00 87.75 132 ARG A O 1
ATOM 1062 N N . SER A 1 133 ? -17.569 5.090 -31.530 1.00 84.62 133 SER A N 1
ATOM 1063 C CA . SER A 1 133 ? -18.979 5.053 -31.932 1.00 84.62 133 SER A CA 1
ATOM 1064 C C . SER A 1 133 ? -19.206 5.105 -33.449 1.00 84.62 133 SER A C 1
ATOM 1066 O O . SER A 1 133 ? -20.325 4.890 -33.908 1.00 84.62 133 SER A O 1
ATOM 1068 N N . ASP A 1 134 ? -18.165 5.392 -34.230 1.00 91.81 134 ASP A N 1
ATOM 1069 C CA . ASP A 1 134 ? -18.163 5.442 -35.693 1.00 91.81 134 ASP A CA 1
ATOM 1070 C C . ASP A 1 134 ? -17.961 4.068 -36.356 1.00 91.81 134 ASP A C 1
ATOM 1072 O O . ASP A 1 134 ? -18.159 3.932 -37.564 1.00 91.81 134 ASP A O 1
ATOM 1076 N N . ILE A 1 135 ? -17.590 3.043 -35.585 1.00 90.62 135 ILE A N 1
ATOM 1077 C CA . ILE A 1 135 ? -17.312 1.693 -36.082 1.00 90.62 135 ILE A CA 1
ATOM 1078 C C . ILE A 1 135 ? -18.363 0.725 -35.537 1.00 90.62 135 ILE A C 1
ATOM 1080 O O . ILE A 1 135 ? -18.654 0.701 -34.346 1.00 90.62 135 ILE A O 1
ATOM 1084 N N . THR A 1 136 ? -18.928 -0.108 -36.412 1.00 87.50 136 THR A N 1
ATOM 1085 C CA . THR A 1 136 ? -19.810 -1.211 -36.005 1.00 87.50 136 THR A CA 1
ATOM 1086 C C . THR A 1 136 ? -18.980 -2.438 -35.636 1.00 87.50 136 THR A C 1
ATOM 1088 O O . THR A 1 136 ? -18.150 -2.880 -36.429 1.00 87.50 136 THR A O 1
ATOM 1091 N N . PHE A 1 137 ? -19.218 -3.003 -34.452 1.00 87.56 137 PHE A N 1
ATOM 1092 C CA . PHE A 1 137 ? -18.514 -4.187 -33.962 1.00 87.56 137 PHE A CA 1
ATOM 1093 C C . PHE A 1 137 ? -19.410 -5.426 -34.058 1.00 87.56 137 PHE A C 1
ATOM 1095 O O . PHE A 1 137 ? -20.520 -5.448 -33.533 1.00 87.56 137 PHE A O 1
ATOM 1102 N N . GLU A 1 138 ? -18.909 -6.485 -34.694 1.00 88.12 138 GLU A N 1
ATOM 1103 C CA . GLU A 1 138 ? -19.543 -7.805 -34.703 1.00 88.12 138 GLU A CA 1
ATOM 1104 C C . GLU A 1 138 ? -18.774 -8.747 -33.766 1.00 88.12 138 GLU A C 1
ATOM 1106 O O . GLU A 1 138 ? -17.550 -8.867 -33.853 1.00 88.12 138 GLU A O 1
ATOM 1111 N N . ARG A 1 139 ? -19.481 -9.405 -32.838 1.00 82.06 139 ARG A N 1
ATOM 1112 C CA . ARG A 1 139 ? -18.880 -10.274 -31.814 1.00 82.06 139 ARG A CA 1
ATOM 1113 C C . ARG A 1 139 ? -19.267 -11.728 -32.062 1.00 82.06 139 ARG A C 1
ATOM 1115 O O . ARG A 1 139 ? -20.386 -12.128 -31.754 1.00 82.06 139 ARG A O 1
ATOM 1122 N N . VAL A 1 140 ? -18.324 -12.532 -32.546 1.00 84.94 140 VAL A N 1
ATOM 1123 C CA . VAL A 1 140 ? -18.507 -13.981 -32.731 1.00 84.94 140 VAL A CA 1
ATOM 1124 C C . VAL A 1 140 ? -17.622 -14.727 -31.735 1.00 84.94 140 VAL A C 1
ATOM 1126 O O . VAL A 1 140 ? -16.502 -15.129 -32.036 1.00 84.94 140 VAL A O 1
ATOM 1129 N N . PHE A 1 141 ? -18.127 -14.883 -30.513 1.00 79.88 141 PHE A N 1
ATOM 1130 C CA . PHE A 1 141 ? -17.507 -15.712 -29.479 1.00 79.88 141 PHE A CA 1
ATOM 1131 C C . PHE A 1 141 ? -18.378 -16.962 -29.330 1.00 79.88 141 PHE A C 1
ATOM 1133 O O . PHE A 1 141 ? -19.528 -16.838 -28.922 1.00 79.88 141 PHE A O 1
ATOM 1140 N N . GLY A 1 142 ? -17.878 -18.131 -29.739 1.00 76.19 142 GLY A N 1
ATOM 1141 C CA . GLY A 1 142 ? -18.651 -19.382 -29.775 1.00 76.19 142 GLY A CA 1
ATOM 1142 C C . GLY A 1 142 ? -19.315 -19.772 -28.441 1.00 76.19 142 GLY A C 1
ATOM 1143 O O . GLY A 1 142 ? -18.956 -19.268 -27.374 1.00 76.19 142 GLY A O 1
ATOM 1144 N N . ASN A 1 143 ? -20.284 -20.692 -28.508 1.00 71.88 143 ASN A N 1
ATOM 1145 C CA . ASN A 1 143 ? -21.173 -21.043 -27.388 1.00 71.88 143 ASN A CA 1
ATOM 1146 C C . ASN A 1 143 ? -20.665 -22.163 -26.454 1.00 71.88 143 ASN A C 1
ATOM 1148 O O . ASN A 1 143 ? -21.340 -22.439 -25.465 1.00 71.88 143 ASN A O 1
ATOM 1152 N N . GLU A 1 144 ? -19.521 -22.794 -26.738 1.00 59.12 144 GLU A N 1
ATOM 1153 C CA . GLU A 1 144 ? -18.930 -23.879 -25.921 1.00 59.12 144 GLU A CA 1
ATOM 1154 C C . GLU A 1 144 ? -17.731 -23.392 -25.117 1.00 59.12 144 GLU A C 1
ATOM 1156 O O . GLU A 1 144 ? -16.786 -22.846 -25.724 1.00 59.12 144 GLU A O 1
#

Sequence (144 aa):
RTFNVQITVEASDDGAEEKSYVVTVDDITDLVQAQRSSAWADVARRIAHEIKNPLTPIQLSAERIKRRYGKVITEDREVFDQCTDTIIRQVEDIGRMVDEFSAFARMPKPEMKALDLRESLREASFLVEVSRSDITFERVFGNE

pLDDT: mean 86.87, std 10.94, range [53.59, 98.06]